Protein AF-A0A6H1ZES0-F1 (afdb_monomer_lite)

Structure (mmCIF, N/CA/C/O backbone):
data_AF-A0A6H1ZES0-F1
#
_entry.id   AF-A0A6H1ZES0-F1
#
loop_
_atom_site.group_PDB
_atom_site.id
_atom_site.type_symbol
_atom_site.label_atom_id
_atom_site.label_alt_id
_atom_site.label_comp_id
_atom_site.label_asym_id
_atom_site.label_entity_id
_atom_site.label_seq_id
_atom_site.pdbx_PDB_ins_code
_atom_site.Cartn_x
_atom_site.Cartn_y
_atom_site.Cartn_z
_atom_site.occupancy
_atom_site.B_iso_or_equiv
_atom_site.auth_seq_id
_atom_site.auth_comp_id
_atom_site.auth_asym_id
_atom_site.auth_atom_id
_atom_site.pdbx_PDB_model_num
ATOM 1 N N . MET A 1 1 ? 9.925 9.798 -27.727 1.00 49.41 1 MET A N 1
ATOM 2 C CA . MET A 1 1 ? 9.096 8.918 -26.878 1.00 49.41 1 MET A CA 1
ATOM 3 C C . MET A 1 1 ? 8.888 9.654 -25.577 1.00 49.41 1 MET A C 1
ATOM 5 O O . MET A 1 1 ? 9.869 10.171 -25.057 1.00 49.41 1 MET A O 1
ATOM 9 N N . GLU A 1 2 ? 7.651 9.795 -25.109 1.00 63.31 2 GLU A N 1
ATOM 10 C CA . GLU A 1 2 ? 7.413 10.411 -23.805 1.00 63.31 2 GLU A CA 1
ATOM 11 C C . GLU A 1 2 ? 7.858 9.441 -22.710 1.00 63.31 2 GLU A C 1
ATOM 13 O O . GLU A 1 2 ? 7.280 8.373 -22.534 1.00 63.31 2 GLU A O 1
ATOM 18 N N . THR A 1 3 ? 8.933 9.804 -22.020 1.00 67.94 3 THR A N 1
ATOM 19 C CA . THR A 1 3 ? 9.395 9.165 -20.789 1.00 67.94 3 THR A CA 1
ATOM 20 C C . THR A 1 3 ? 8.264 9.142 -19.754 1.00 67.94 3 THR A C 1
ATOM 22 O O . THR A 1 3 ? 7.626 10.174 -19.499 1.00 67.94 3 THR A O 1
ATOM 25 N N . HIS A 1 4 ? 8.023 7.982 -19.131 1.00 77.75 4 HIS A N 1
ATOM 26 C CA . HIS A 1 4 ? 7.028 7.862 -18.067 1.00 77.75 4 HIS A CA 1
ATOM 27 C C . HIS A 1 4 ? 7.410 8.755 -16.885 1.00 77.75 4 HIS A C 1
ATOM 29 O O . HIS A 1 4 ? 8.573 8.879 -16.508 1.00 77.75 4 HIS A O 1
ATOM 35 N N . TRP A 1 5 ? 6.426 9.410 -16.272 1.00 77.81 5 TRP A N 1
ATOM 36 C CA . TRP A 1 5 ? 6.695 10.463 -15.290 1.00 77.81 5 TRP A CA 1
ATOM 37 C C . TRP A 1 5 ? 7.428 9.965 -14.031 1.00 77.81 5 TRP A C 1
ATOM 39 O O . TRP A 1 5 ? 8.077 10.761 -13.364 1.00 77.81 5 TRP A O 1
ATOM 49 N N . THR A 1 6 ? 7.399 8.662 -13.739 1.00 77.75 6 THR A N 1
ATOM 50 C CA . THR A 1 6 ? 8.174 8.051 -12.644 1.00 77.75 6 THR A CA 1
ATOM 51 C C . THR A 1 6 ? 9.674 7.959 -12.910 1.00 77.75 6 THR A C 1
ATOM 53 O O . THR A 1 6 ? 10.429 7.785 -11.962 1.00 77.75 6 THR A O 1
ATOM 56 N N . GLU A 1 7 ? 10.122 8.058 -14.163 1.00 79.25 7 GLU A N 1
ATOM 57 C CA . GLU A 1 7 ? 11.549 8.143 -14.512 1.00 79.25 7 GLU A CA 1
ATOM 58 C C . GLU A 1 7 ? 12.124 9.532 -14.170 1.00 79.25 7 GLU A C 1
ATOM 60 O O . GLU A 1 7 ? 13.318 9.678 -13.930 1.00 79.25 7 GLU A O 1
ATOM 65 N N . ARG A 1 8 ? 11.271 10.566 -14.080 1.00 83.06 8 ARG A N 1
ATOM 66 C CA . ARG A 1 8 ? 11.705 11.962 -13.890 1.00 83.06 8 ARG A CA 1
ATOM 67 C C . ARG A 1 8 ? 12.445 12.188 -12.571 1.00 83.06 8 ARG A C 1
ATOM 69 O O . ARG A 1 8 ? 13.301 13.067 -12.506 1.00 83.06 8 ARG A O 1
ATOM 76 N N . SER A 1 9 ? 12.108 11.441 -11.513 1.00 86.62 9 SER A N 1
ATOM 77 C CA . SER A 1 9 ? 12.801 11.517 -10.224 1.00 86.62 9 SER A CA 1
ATOM 78 C C . SER A 1 9 ? 12.482 10.343 -9.288 1.00 86.62 9 SER A C 1
ATOM 80 O O . SER A 1 9 ? 11.407 9.745 -9.341 1.00 86.62 9 SER A O 1
ATOM 82 N N . ILE A 1 10 ? 13.365 10.098 -8.309 1.00 88.69 10 ILE A N 1
ATOM 83 C CA . ILE A 1 10 ? 13.102 9.173 -7.186 1.00 88.69 10 ILE A CA 1
ATOM 84 C C . ILE A 1 10 ? 11.817 9.559 -6.435 1.00 88.69 10 ILE A C 1
ATOM 86 O O . ILE A 1 10 ? 11.097 8.696 -5.935 1.00 88.69 10 ILE A O 1
ATOM 90 N N . LYS A 1 11 ? 11.516 10.861 -6.340 1.00 89.62 11 LYS A N 1
ATOM 91 C CA . LYS A 1 11 ? 10.314 11.360 -5.664 1.00 89.62 11 LYS A CA 1
ATOM 92 C C . LYS A 1 11 ? 9.047 10.926 -6.401 1.00 89.62 11 LYS A C 1
ATOM 94 O O . LYS A 1 11 ? 8.102 10.502 -5.740 1.00 89.62 11 LYS A O 1
ATOM 99 N N . ASP A 1 12 ? 9.051 10.997 -7.727 1.00 89.56 12 ASP A N 1
ATOM 100 C CA . ASP A 1 12 ? 7.929 10.587 -8.574 1.00 89.56 12 ASP A CA 1
ATOM 101 C C . ASP A 1 12 ? 7.741 9.068 -8.546 1.00 89.56 12 ASP A C 1
ATOM 103 O O . ASP A 1 12 ? 6.627 8.580 -8.342 1.00 89.56 12 ASP A O 1
ATOM 107 N N . TYR A 1 13 ? 8.844 8.316 -8.626 1.00 90.81 13 TYR A N 1
ATOM 108 C CA . TYR A 1 13 ? 8.836 6.862 -8.464 1.00 90.81 13 TYR A CA 1
ATOM 109 C C . TYR A 1 13 ? 8.253 6.439 -7.108 1.00 90.81 13 TYR A C 1
ATOM 111 O O . TYR A 1 13 ? 7.322 5.634 -7.035 1.00 90.81 13 TYR A O 1
ATOM 119 N N . ARG A 1 14 ? 8.743 7.048 -6.019 1.00 91.12 14 ARG A N 1
ATOM 120 C CA . ARG A 1 14 ? 8.226 6.824 -4.663 1.00 91.12 14 ARG A CA 1
ATOM 121 C C . ARG A 1 14 ? 6.747 7.178 -4.574 1.00 91.12 14 ARG A C 1
ATOM 123 O O . ARG A 1 14 ? 5.979 6.399 -4.021 1.00 91.12 14 ARG A O 1
ATOM 130 N N . PHE A 1 15 ? 6.342 8.331 -5.104 1.00 91.12 15 PHE A N 1
ATOM 131 C CA . PHE A 1 15 ? 4.945 8.754 -5.077 1.00 91.12 15 PHE A CA 1
ATOM 132 C C . PHE A 1 15 ? 4.042 7.711 -5.737 1.00 91.12 15 PHE A C 1
ATOM 134 O O . PHE A 1 15 ? 3.016 7.371 -5.156 1.00 91.12 15 PHE A O 1
ATOM 141 N N . ARG A 1 16 ? 4.435 7.156 -6.893 1.00 91.50 16 ARG A N 1
ATOM 142 C CA . ARG A 1 16 ? 3.661 6.113 -7.581 1.00 91.50 16 ARG A CA 1
ATOM 143 C C . ARG A 1 16 ? 3.466 4.870 -6.716 1.00 91.50 16 ARG A C 1
ATOM 145 O O . ARG A 1 16 ? 2.334 4.414 -6.600 1.00 91.50 16 ARG A O 1
ATOM 152 N N . ILE A 1 17 ? 4.532 4.360 -6.096 1.00 92.69 17 ILE A N 1
ATOM 153 C CA . ILE A 1 17 ? 4.457 3.179 -5.219 1.00 92.69 17 ILE A CA 1
ATOM 154 C C . ILE A 1 17 ? 3.529 3.443 -4.031 1.00 92.69 17 ILE A C 1
ATOM 156 O O . ILE A 1 17 ? 2.678 2.620 -3.704 1.00 92.69 17 ILE A O 1
ATOM 160 N N . ILE A 1 18 ? 3.675 4.597 -3.377 1.00 93.56 18 ILE A N 1
ATOM 161 C CA . ILE A 1 18 ? 2.868 4.908 -2.196 1.00 93.56 18 ILE A CA 1
ATOM 162 C C . ILE A 1 18 ? 1.407 5.179 -2.561 1.00 93.56 18 ILE A C 1
ATOM 164 O O . ILE A 1 18 ? 0.520 4.757 -1.826 1.00 93.56 18 ILE A O 1
ATOM 168 N N . ALA A 1 19 ? 1.142 5.855 -3.679 1.00 92.75 19 ALA A N 1
ATOM 169 C CA . ALA A 1 19 ? -0.218 6.081 -4.155 1.00 92.75 19 ALA A CA 1
ATOM 170 C C . ALA A 1 19 ? -0.930 4.750 -4.442 1.00 92.75 19 ALA A C 1
ATOM 172 O O . ALA A 1 19 ? -2.054 4.556 -3.996 1.00 92.75 19 ALA A O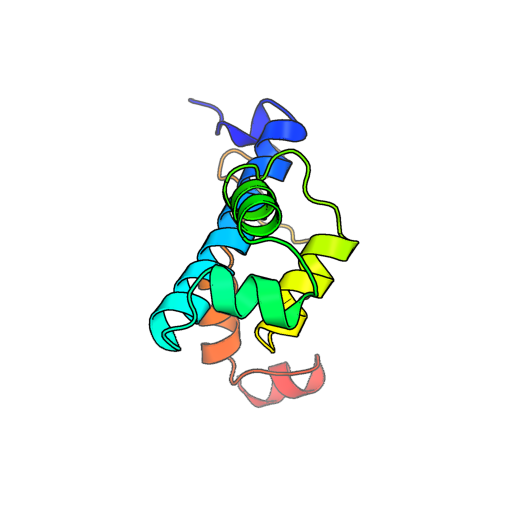 1
ATOM 173 N N . ASP A 1 20 ? -0.242 3.815 -5.101 1.00 94.25 20 ASP A N 1
ATOM 174 C CA . ASP A 1 20 ? -0.743 2.463 -5.362 1.00 94.25 20 ASP A CA 1
ATOM 175 C C . ASP A 1 20 ? -1.039 1.687 -4.065 1.00 94.25 20 ASP A C 1
ATOM 177 O O . ASP A 1 20 ? -2.092 1.069 -3.921 1.00 94.25 20 ASP A O 1
ATOM 181 N N . PHE A 1 21 ? -0.154 1.788 -3.068 1.00 94.94 21 PHE A N 1
ATOM 182 C CA . PHE A 1 21 ? -0.395 1.234 -1.734 1.00 94.94 21 PHE A CA 1
ATOM 183 C C . PHE A 1 21 ? -1.621 1.857 -1.047 1.00 94.94 21 PHE A C 1
ATOM 185 O O . PHE A 1 21 ? -2.426 1.137 -0.459 1.00 94.94 21 PHE A O 1
ATOM 192 N N . ILE A 1 22 ? -1.786 3.181 -1.115 1.00 94.75 22 ILE A N 1
ATOM 193 C CA . ILE A 1 22 ? -2.930 3.879 -0.511 1.00 94.75 22 ILE A CA 1
ATOM 194 C C . ILE A 1 22 ? -4.239 3.440 -1.170 1.00 94.75 22 ILE A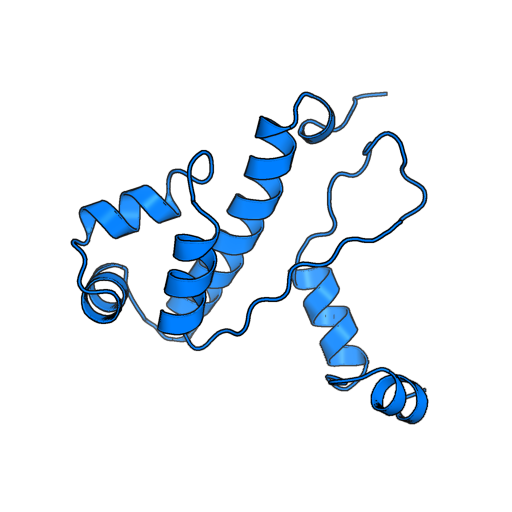 C 1
ATOM 196 O O . ILE A 1 22 ? -5.188 3.153 -0.443 1.00 94.75 22 ILE A O 1
ATOM 200 N N . SER A 1 23 ? -4.272 3.287 -2.497 1.00 94.19 23 SER A N 1
ATOM 201 C CA . SER A 1 23 ? -5.436 2.749 -3.210 1.00 94.19 23 SER A CA 1
ATOM 202 C C . SER A 1 23 ? -5.864 1.378 -2.676 1.00 94.19 23 SER A C 1
ATOM 204 O O . SER A 1 23 ? -7.043 1.185 -2.396 1.00 94.19 23 SER A O 1
ATOM 206 N N . GLN A 1 24 ? -4.927 0.460 -2.408 1.00 94.88 24 GLN A N 1
ATOM 207 C CA . GLN A 1 24 ? -5.261 -0.842 -1.803 1.00 94.88 24 GLN A CA 1
ATOM 208 C C . GLN A 1 24 ? -5.897 -0.712 -0.409 1.00 94.88 24 GLN A C 1
ATOM 210 O O . GLN A 1 24 ? -6.780 -1.497 -0.040 1.00 94.88 24 GLN A O 1
ATOM 215 N N . LEU A 1 25 ? -5.433 0.248 0.402 1.00 95.56 25 LEU A N 1
ATOM 216 C CA . LEU A 1 25 ? -6.020 0.504 1.719 1.00 95.56 25 LEU A CA 1
ATOM 217 C C . LEU A 1 25 ? -7.441 1.049 1.581 1.00 95.56 25 LEU A C 1
ATOM 219 O O . LEU A 1 25 ? -8.332 0.560 2.273 1.00 95.56 25 LEU A O 1
ATOM 223 N N . GLU A 1 26 ? -7.648 2.020 0.690 1.00 95.19 26 GLU A N 1
ATOM 224 C CA . GLU A 1 26 ? -8.957 2.630 0.436 1.00 95.19 26 GLU A CA 1
ATOM 225 C C . GLU A 1 26 ? -9.959 1.592 -0.086 1.00 95.19 26 GLU A C 1
ATOM 227 O O . GLU A 1 26 ? -11.044 1.465 0.473 1.00 95.19 26 GLU A O 1
ATOM 232 N N . GLU A 1 27 ? -9.564 0.727 -1.023 1.00 95.25 27 GLU A N 1
ATOM 233 C CA . GLU A 1 27 ? -10.412 -0.375 -1.498 1.00 95.25 27 GLU A CA 1
ATOM 234 C C . GLU A 1 27 ? -10.820 -1.344 -0.379 1.00 95.25 27 GLU A C 1
ATOM 236 O O . GLU A 1 27 ? -11.951 -1.843 -0.338 1.00 95.25 27 GLU A O 1
ATOM 241 N N . LYS A 1 28 ? -9.906 -1.651 0.553 1.00 95.50 28 LYS A N 1
ATOM 242 C CA . LYS A 1 28 ? -10.242 -2.497 1.705 1.00 95.50 28 LYS A CA 1
ATOM 243 C C . LYS A 1 28 ? -11.155 -1.777 2.689 1.00 95.50 28 LYS A C 1
ATOM 245 O O . LYS A 1 28 ? -12.077 -2.410 3.203 1.00 95.50 28 LYS A O 1
ATOM 250 N N . MET A 1 29 ? -10.904 -0.496 2.939 1.00 96.44 29 MET A N 1
ATOM 251 C CA . MET A 1 29 ? -11.750 0.346 3.778 1.00 96.44 29 MET A CA 1
ATOM 252 C C . MET A 1 29 ? -13.175 0.408 3.231 1.00 96.44 29 MET A C 1
ATOM 254 O O . MET A 1 29 ? -14.115 0.150 3.979 1.00 96.44 29 MET A O 1
ATOM 258 N N . ASP A 1 30 ? -13.331 0.627 1.927 1.00 96.88 30 ASP A N 1
ATOM 259 C CA . ASP A 1 30 ? -14.630 0.672 1.258 1.00 96.88 30 ASP A CA 1
ATOM 260 C C . ASP A 1 30 ? -15.359 -0.672 1.347 1.00 96.88 30 ASP A C 1
ATOM 262 O O . ASP A 1 30 ? -16.518 -0.733 1.770 1.00 96.88 30 ASP A O 1
ATOM 266 N N . ARG A 1 31 ? -14.667 -1.779 1.037 1.00 96.69 31 ARG A N 1
ATOM 267 C CA . ARG A 1 31 ? -15.236 -3.136 1.118 1.00 96.69 31 ARG A CA 1
ATOM 268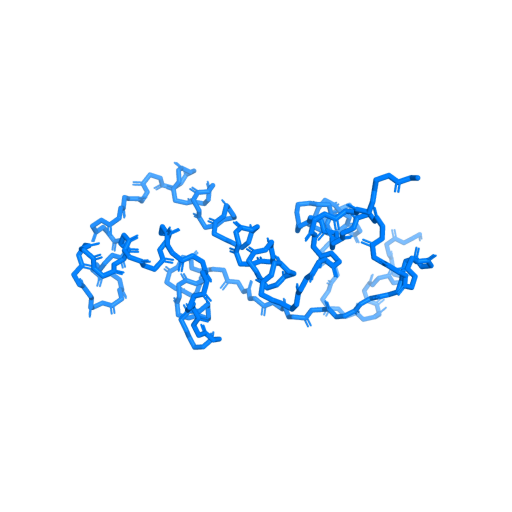 C C . ARG A 1 31 ? -15.716 -3.495 2.527 1.00 96.69 31 ARG A C 1
ATOM 270 O O . ARG A 1 31 ? -16.721 -4.187 2.670 1.00 96.69 31 ARG A O 1
ATOM 277 N N . GLU A 1 32 ? -15.004 -3.050 3.560 1.00 96.69 32 GLU A N 1
ATOM 278 C CA . GLU A 1 32 ? -15.320 -3.345 4.966 1.00 96.69 32 GLU A CA 1
ATOM 279 C C . GLU A 1 32 ? -16.106 -2.230 5.664 1.00 96.69 32 GLU A C 1
ATOM 281 O O . GLU A 1 32 ? -16.399 -2.345 6.854 1.00 96.69 32 GLU A O 1
ATOM 286 N N . LYS A 1 33 ? -16.487 -1.176 4.930 1.00 96.69 33 LYS A N 1
ATOM 287 C CA . LYS A 1 33 ? -17.185 0.010 5.450 1.00 96.69 33 LYS A CA 1
ATOM 288 C C . LYS A 1 33 ? -16.447 0.683 6.619 1.00 96.69 33 LYS A C 1
ATOM 290 O O . LYS A 1 33 ? -17.077 1.245 7.513 1.00 96.69 33 LYS A O 1
ATOM 295 N N . ILE A 1 34 ? -15.116 0.633 6.608 1.00 96.38 34 ILE A N 1
ATOM 296 C CA . ILE A 1 34 ? -14.241 1.292 7.582 1.00 96.38 34 ILE A CA 1
ATOM 297 C C . ILE A 1 34 ? -14.015 2.719 7.100 1.00 96.38 34 ILE A C 1
ATOM 299 O O . ILE A 1 34 ? -13.441 2.937 6.038 1.00 96.38 34 ILE A O 1
ATOM 303 N N . ASN A 1 35 ? -14.422 3.713 7.881 1.00 95.06 35 ASN A N 1
ATOM 304 C CA . ASN A 1 35 ? -14.125 5.104 7.545 1.00 95.06 35 ASN A CA 1
ATOM 305 C C . ASN A 1 35 ? -12.779 5.552 8.161 1.00 95.06 35 ASN A C 1
ATOM 307 O O . ASN A 1 35 ? -12.131 4.843 8.935 1.00 95.06 35 ASN A O 1
ATOM 311 N N . ARG A 1 36 ? -12.336 6.769 7.827 1.00 94.44 36 ARG A N 1
ATOM 312 C CA . ARG A 1 36 ? -11.076 7.331 8.350 1.00 94.44 36 ARG A CA 1
ATOM 313 C C . ARG A 1 36 ? -11.083 7.541 9.872 1.00 94.44 36 ARG A C 1
ATOM 315 O O . ARG A 1 36 ? -10.007 7.526 10.462 1.00 94.44 36 ARG A O 1
ATOM 322 N N . ASP A 1 37 ? -12.247 7.725 10.501 1.00 96.06 37 ASP A N 1
ATOM 323 C CA . ASP A 1 37 ? -12.358 7.834 11.965 1.00 96.06 37 ASP A CA 1
ATOM 324 C C . ASP A 1 37 ? -12.132 6.477 12.637 1.00 96.06 37 ASP A C 1
ATOM 326 O O . ASP A 1 37 ? -11.461 6.401 13.664 1.00 96.06 37 ASP A O 1
ATOM 330 N N . ASP A 1 38 ? -12.630 5.398 12.038 1.00 96.38 38 ASP A N 1
ATOM 331 C CA . ASP A 1 38 ? -12.408 4.038 12.530 1.00 96.38 38 ASP A CA 1
ATOM 332 C C . ASP A 1 38 ? -10.932 3.651 12.418 1.00 96.38 38 ASP A C 1
ATOM 334 O O . ASP A 1 38 ? -10.335 3.187 13.390 1.00 96.38 38 ASP A O 1
ATOM 338 N N . LEU A 1 39 ? -10.300 3.941 11.275 1.00 95.38 39 LEU A N 1
ATOM 339 C CA . LEU A 1 39 ? -8.860 3.736 11.103 1.00 95.38 39 LEU A CA 1
ATOM 340 C C . LEU A 1 39 ? -8.035 4.577 12.093 1.00 95.38 39 LEU A C 1
ATOM 342 O O . LEU A 1 39 ? -7.025 4.107 12.617 1.00 95.38 39 LEU A O 1
ATOM 346 N N . ALA A 1 40 ? -8.471 5.804 12.386 1.00 95.62 40 ALA A N 1
ATOM 347 C CA . ALA A 1 40 ? -7.820 6.666 13.367 1.00 95.62 40 ALA A CA 1
ATOM 348 C C . ALA A 1 40 ? -7.868 6.065 14.781 1.00 95.62 40 ALA A C 1
ATOM 350 O O . ALA A 1 40 ? -6.841 6.045 15.461 1.00 95.62 40 ALA A O 1
ATOM 351 N N . LYS A 1 41 ? -9.016 5.503 15.188 1.00 95.94 41 LYS A N 1
ATOM 352 C CA . LYS A 1 41 ? -9.166 4.789 16.468 1.00 95.94 41 LYS A CA 1
ATOM 353 C C . LYS A 1 41 ? -8.268 3.554 16.541 1.00 95.94 41 LYS A C 1
ATOM 355 O O . LYS A 1 41 ? -7.610 3.352 17.554 1.00 95.94 41 LYS A O 1
ATOM 360 N N . LEU A 1 42 ? -8.192 2.764 15.466 1.00 94.25 42 LEU A N 1
ATOM 361 C CA . LEU A 1 42 ? -7.337 1.568 15.405 1.00 94.25 42 LEU A CA 1
ATOM 362 C C . LEU A 1 42 ? -5.843 1.885 15.570 1.00 94.25 42 LEU A C 1
ATOM 364 O O . LEU A 1 42 ? -5.078 1.031 16.011 1.00 94.25 42 LEU A O 1
ATOM 368 N N . LEU A 1 43 ? -5.424 3.096 15.201 1.00 93.31 43 LEU A N 1
ATOM 369 C CA . LEU A 1 43 ? -4.027 3.530 15.225 1.00 93.31 43 LEU A CA 1
ATOM 370 C C . LEU A 1 43 ? -3.679 4.458 16.392 1.00 93.31 43 LEU A C 1
ATOM 372 O O . LEU A 1 43 ? -2.530 4.902 16.472 1.00 93.31 43 LEU A O 1
ATOM 376 N N . ASP A 1 44 ? -4.646 4.770 17.259 1.00 93.50 44 ASP A N 1
ATOM 377 C CA . ASP A 1 44 ? -4.519 5.798 18.294 1.00 93.50 44 ASP A CA 1
ATOM 378 C C . ASP A 1 44 ? -3.992 7.129 17.707 1.00 93.50 44 ASP A C 1
ATOM 380 O O . ASP A 1 44 ? -2.914 7.649 18.030 1.00 93.50 44 ASP A O 1
ATOM 384 N N . LYS A 1 45 ? -4.703 7.631 16.691 1.00 93.25 45 LYS A N 1
ATOM 385 C CA . LYS A 1 45 ? -4.388 8.873 15.970 1.00 93.25 45 LYS A CA 1
ATOM 386 C C . LYS A 1 45 ? -5.640 9.721 15.791 1.00 93.25 45 LYS A C 1
ATOM 388 O O . LYS A 1 45 ? -6.765 9.268 15.954 1.00 93.25 45 LYS A O 1
ATOM 393 N N . THR A 1 46 ? -5.440 10.976 15.398 1.00 94.19 46 THR A N 1
ATOM 394 C CA . THR A 1 46 ? -6.539 11.855 14.986 1.00 94.19 46 THR A CA 1
ATOM 395 C C . THR A 1 46 ? -6.952 11.567 13.542 1.00 94.19 46 THR A C 1
ATOM 397 O O . THR A 1 46 ? -6.113 11.218 12.706 1.00 94.19 46 THR A O 1
ATOM 400 N N . LYS A 1 47 ? -8.228 11.806 13.208 1.00 93.25 47 LYS A N 1
ATOM 401 C CA . LYS A 1 47 ? -8.724 11.757 11.819 1.00 93.25 47 LYS A CA 1
ATOM 402 C C . LYS A 1 47 ? -7.866 12.602 10.879 1.00 93.25 47 LYS A C 1
ATOM 404 O O . LYS A 1 47 ? -7.500 12.153 9.799 1.00 93.25 47 LYS A O 1
ATOM 409 N N . GLY A 1 48 ? -7.510 13.816 11.309 1.00 92.69 48 GLY A N 1
ATOM 410 C CA . GLY A 1 48 ? -6.668 14.727 10.533 1.00 92.69 48 GLY A CA 1
ATOM 411 C C . GLY A 1 48 ? -5.302 14.123 10.201 1.00 92.69 48 GLY A C 1
ATOM 412 O O . GLY A 1 48 ? -4.842 14.244 9.067 1.00 92.69 48 GLY A O 1
ATOM 413 N N . ARG A 1 49 ? -4.688 13.398 11.147 1.00 89.69 49 ARG A N 1
ATOM 414 C CA . ARG A 1 49 ? -3.421 12.700 10.906 1.00 89.69 49 ARG A CA 1
ATOM 415 C C . ARG A 1 49 ? -3.575 11.562 9.898 1.00 89.69 49 ARG A C 1
ATOM 417 O O . ARG A 1 49 ? -2.703 11.412 9.049 1.00 89.69 49 ARG A O 1
ATOM 424 N N . ILE A 1 50 ? -4.669 10.801 9.955 1.00 92.19 50 ILE A N 1
ATOM 425 C CA . ILE A 1 50 ? -4.967 9.763 8.95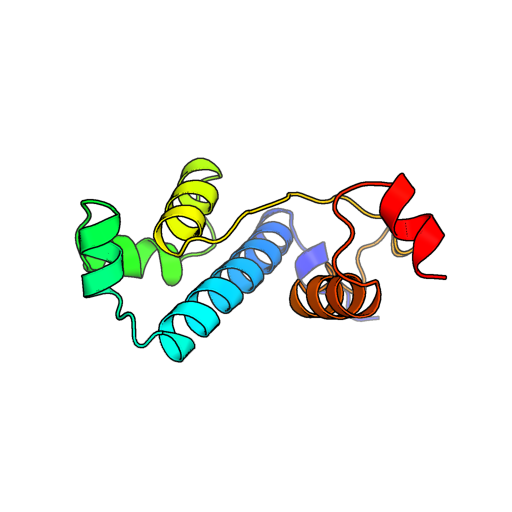6 1.00 92.19 50 ILE A CA 1
ATOM 426 C C . ILE A 1 50 ? -5.174 10.383 7.574 1.00 92.19 50 ILE A C 1
ATOM 428 O O . ILE A 1 50 ? -4.526 9.963 6.621 1.00 92.19 50 ILE A O 1
ATOM 432 N N . SER A 1 51 ? -5.987 11.435 7.462 1.00 91.56 51 SER A N 1
ATOM 433 C CA . SER A 1 51 ? -6.181 12.151 6.195 1.00 91.56 51 SER A CA 1
ATOM 434 C C . SER A 1 51 ? -4.867 12.690 5.631 1.00 91.56 51 SER A C 1
ATOM 436 O O . SER A 1 51 ? -4.641 12.607 4.432 1.00 91.56 51 SER A O 1
ATOM 438 N N . GLN A 1 52 ? -3.970 13.206 6.477 1.00 90.25 52 GLN A N 1
ATOM 439 C CA . GLN A 1 52 ? -2.654 13.663 6.031 1.00 90.25 52 GLN A CA 1
ATOM 440 C C . GLN A 1 52 ? -1.806 12.515 5.468 1.00 90.25 52 GLN A C 1
ATOM 442 O O . GLN A 1 52 ? -1.130 12.706 4.462 1.00 90.25 52 GLN A O 1
ATOM 447 N N . LEU A 1 53 ? -1.834 11.339 6.104 1.00 88.75 53 LEU A N 1
ATOM 448 C CA . LEU A 1 53 ? -1.090 10.166 5.637 1.00 88.75 53 LEU A CA 1
ATOM 449 C C . LEU A 1 53 ? -1.632 9.631 4.306 1.00 88.75 53 LEU A C 1
ATOM 451 O O . LEU A 1 53 ? -0.836 9.296 3.436 1.00 88.75 53 LEU A O 1
ATOM 455 N N . LEU A 1 54 ? -2.957 9.581 4.140 1.00 89.12 54 LEU A N 1
ATOM 456 C CA . LEU A 1 54 ? -3.595 9.065 2.923 1.00 89.12 54 LEU A CA 1
ATOM 457 C C . LEU A 1 54 ? -3.567 10.075 1.762 1.00 89.12 54 LEU A C 1
ATOM 459 O O . LEU A 1 54 ? -3.429 9.687 0.611 1.00 89.12 54 LEU A O 1
ATOM 463 N N . ASN A 1 55 ? -3.641 11.379 2.039 1.00 87.81 55 ASN A N 1
ATOM 464 C CA . ASN A 1 55 ? -3.671 12.399 0.984 1.00 87.81 55 ASN A CA 1
ATOM 465 C C . ASN A 1 55 ? -2.280 12.920 0.593 1.00 87.81 55 ASN A C 1
ATOM 467 O O . ASN A 1 55 ? -2.158 13.619 -0.410 1.00 87.81 55 ASN A O 1
ATOM 471 N N . ASN A 1 56 ? -1.231 12.632 1.375 1.00 83.81 56 ASN A N 1
ATOM 472 C CA . ASN A 1 56 ? 0.133 13.061 1.064 1.00 83.81 56 ASN A CA 1
ATOM 473 C C . ASN A 1 56 ? 1.110 11.869 0.993 1.00 83.81 56 ASN A C 1
ATOM 475 O O . ASN A 1 56 ? 1.911 11.665 1.914 1.00 83.81 56 ASN A O 1
ATOM 479 N N . PRO A 1 57 ? 1.103 11.123 -0.131 1.00 73.81 57 PRO A N 1
ATOM 480 C CA . PRO A 1 57 ? 1.975 9.967 -0.361 1.00 73.81 57 PRO A CA 1
ATOM 481 C C . PRO A 1 57 ? 3.467 10.301 -0.246 1.00 73.81 57 PRO A C 1
ATOM 483 O O . PRO A 1 57 ? 4.295 9.445 0.060 1.00 73.81 57 PRO A O 1
ATOM 486 N N . GLY A 1 58 ? 3.829 11.563 -0.501 1.00 73.69 58 GLY A N 1
ATOM 487 C CA . GLY A 1 58 ? 5.210 11.985 -0.692 1.00 73.69 58 GLY A CA 1
ATOM 488 C C . GLY A 1 58 ? 6.116 11.798 0.524 1.00 73.69 58 GLY A C 1
ATOM 489 O O . GLY A 1 58 ? 7.321 11.682 0.323 1.00 73.69 58 GLY A O 1
ATOM 490 N N . ASN A 1 59 ? 5.573 11.740 1.745 1.00 76.75 59 ASN A N 1
ATOM 491 C CA . ASN A 1 59 ? 6.349 11.720 2.995 1.00 76.75 59 ASN A CA 1
ATOM 492 C C . ASN A 1 59 ? 5.953 10.583 3.952 1.00 76.75 59 ASN A C 1
ATOM 494 O O . ASN A 1 59 ? 6.219 10.665 5.154 1.00 76.75 59 ASN A O 1
ATOM 498 N N . ILE A 1 60 ? 5.292 9.534 3.459 1.00 88.50 60 ILE A N 1
ATOM 499 C CA . ILE A 1 60 ? 4.994 8.381 4.309 1.00 88.50 60 ILE A CA 1
ATOM 500 C C . ILE A 1 60 ? 6.290 7.628 4.647 1.00 88.50 60 ILE A C 1
ATOM 502 O O . ILE A 1 60 ? 7.162 7.444 3.798 1.00 88.50 60 ILE A O 1
ATOM 506 N N . THR A 1 61 ? 6.428 7.196 5.899 1.00 90.81 61 THR A N 1
ATOM 507 C CA . THR A 1 61 ? 7.542 6.345 6.335 1.00 90.81 61 THR A CA 1
ATOM 508 C C . THR A 1 61 ? 7.169 4.873 6.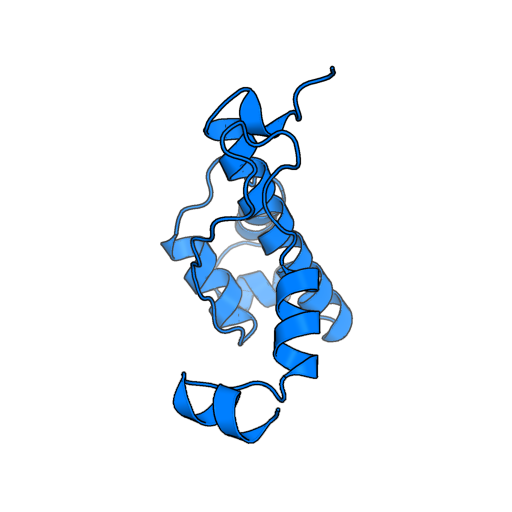194 1.00 90.81 61 THR A C 1
ATOM 510 O O . THR A 1 61 ? 5.986 4.525 6.233 1.00 90.81 61 THR A O 1
ATOM 513 N N . PHE A 1 62 ? 8.169 3.994 6.102 1.00 91.88 62 PHE A N 1
ATOM 514 C CA . PHE A 1 62 ? 7.941 2.546 6.070 1.00 91.88 62 PHE A CA 1
ATOM 515 C C . PHE A 1 62 ? 7.174 2.047 7.308 1.00 91.88 62 PHE A C 1
ATOM 517 O O . PHE A 1 62 ? 6.212 1.295 7.179 1.00 91.88 62 PHE A O 1
ATOM 524 N N . ASP A 1 63 ? 7.492 2.568 8.496 1.00 93.75 63 ASP A N 1
ATOM 525 C CA . ASP A 1 63 ? 6.735 2.291 9.723 1.00 93.75 63 ASP A CA 1
ATOM 526 C C . ASP A 1 63 ? 5.242 2.608 9.591 1.00 93.75 63 ASP A C 1
ATOM 528 O O . ASP A 1 63 ? 4.401 1.859 10.088 1.00 93.75 63 ASP A O 1
ATOM 532 N N . ASN A 1 64 ? 4.894 3.721 8.937 1.00 92.75 64 ASN A N 1
ATOM 533 C CA . ASN A 1 64 ? 3.498 4.093 8.731 1.00 92.75 64 ASN A CA 1
ATOM 534 C C . ASN A 1 64 ? 2.817 3.168 7.718 1.00 92.75 64 ASN A C 1
ATOM 536 O O . ASN A 1 64 ? 1.666 2.808 7.946 1.00 92.75 64 ASN A O 1
ATOM 540 N N . ILE A 1 65 ? 3.517 2.743 6.658 1.00 94.50 65 ILE A N 1
ATOM 541 C CA . ILE A 1 65 ? 3.019 1.735 5.703 1.00 94.50 65 ILE A CA 1
ATOM 542 C C . ILE A 1 65 ? 2.634 0.461 6.459 1.00 94.50 65 ILE A C 1
ATOM 544 O O . ILE A 1 65 ? 1.495 0.001 6.369 1.00 94.50 65 ILE A O 1
ATOM 548 N N . VAL A 1 66 ? 3.553 -0.068 7.274 1.00 96.38 66 VAL A N 1
ATOM 549 C CA . VAL A 1 66 ? 3.304 -1.281 8.060 1.00 96.38 66 VAL A CA 1
ATOM 550 C C . VAL A 1 66 ? 2.149 -1.061 9.038 1.00 96.38 66 VAL A C 1
ATOM 552 O O . VAL A 1 66 ? 1.217 -1.860 9.062 1.00 96.38 66 VAL A O 1
ATOM 555 N N . LYS A 1 67 ? 2.145 0.034 9.810 1.00 95.25 67 LYS A N 1
ATOM 556 C CA . LYS A 1 67 ? 1.074 0.332 10.779 1.00 95.25 67 LYS A CA 1
ATOM 557 C C . LYS A 1 67 ? -0.304 0.411 10.121 1.00 95.25 67 LYS A C 1
ATOM 559 O O . LYS A 1 67 ? -1.229 -0.244 10.594 1.00 95.25 67 LYS A O 1
ATOM 564 N N . LEU A 1 68 ? -0.435 1.164 9.027 1.00 95.44 68 LEU A N 1
ATOM 565 C CA . LEU A 1 68 ? -1.697 1.316 8.294 1.00 95.44 68 LEU A CA 1
ATOM 566 C C . LEU A 1 68 ? -2.199 -0.030 7.765 1.00 95.44 68 LEU A C 1
ATOM 568 O O . LEU A 1 68 ? -3.352 -0.394 7.991 1.00 95.44 68 LEU A O 1
ATOM 572 N N . ALA A 1 69 ? -1.321 -0.801 7.123 1.00 96.31 69 ALA A N 1
ATOM 573 C CA . ALA A 1 69 ? -1.683 -2.108 6.596 1.00 96.31 69 ALA A CA 1
ATOM 574 C C . ALA A 1 69 ? -2.108 -3.076 7.711 1.00 96.31 69 ALA A C 1
ATOM 576 O O . ALA A 1 69 ? -3.135 -3.744 7.600 1.00 96.31 69 ALA A O 1
ATOM 577 N N . ARG A 1 70 ? -1.354 -3.131 8.817 1.00 97.12 70 ARG A N 1
ATOM 578 C CA . ARG A 1 70 ? -1.656 -4.016 9.952 1.00 97.12 70 ARG A CA 1
ATOM 579 C C . ARG A 1 70 ? -2.948 -3.632 10.667 1.00 97.12 70 ARG A C 1
ATOM 581 O O . ARG A 1 70 ? -3.684 -4.539 11.050 1.00 97.12 70 ARG A O 1
ATOM 588 N N . ALA A 1 71 ? -3.261 -2.340 10.791 1.00 96.25 71 ALA A N 1
ATOM 589 C CA . ALA A 1 71 ? -4.544 -1.881 11.330 1.00 96.25 71 ALA A CA 1
ATOM 590 C C . ALA A 1 71 ? -5.729 -2.413 10.509 1.00 96.25 71 ALA A C 1
ATOM 592 O O . ALA A 1 71 ? -6.738 -2.827 11.073 1.00 96.25 71 ALA A O 1
ATOM 593 N N . LEU A 1 72 ? -5.565 -2.509 9.187 1.00 96.44 72 LEU A N 1
ATOM 594 C CA . LEU A 1 72 ? -6.538 -3.112 8.275 1.00 96.44 72 LEU A CA 1
ATOM 595 C C . LEU A 1 72 ? -6.324 -4.622 8.069 1.00 96.44 72 LEU A C 1
ATOM 597 O O . LEU A 1 72 ? -6.863 -5.196 7.133 1.00 96.44 72 LEU A O 1
ATOM 601 N N . LYS A 1 73 ? -5.545 -5.303 8.921 1.00 95.88 73 LYS A N 1
ATOM 602 C CA . LYS A 1 73 ? -5.259 -6.751 8.840 1.00 95.88 73 LYS A CA 1
ATOM 603 C C . LYS A 1 73 ? -4.614 -7.214 7.524 1.00 95.88 73 LYS A C 1
ATOM 605 O O . LYS A 1 73 ? -4.609 -8.410 7.233 1.00 95.88 73 LYS A O 1
ATOM 610 N N . PHE A 1 74 ? -4.023 -6.310 6.749 1.00 95.12 74 PHE A N 1
ATOM 611 C CA . PHE A 1 74 ? -3.162 -6.689 5.638 1.00 95.12 74 PHE A CA 1
ATOM 612 C C . PHE A 1 74 ? -1.818 -7.237 6.135 1.00 95.12 74 PHE A C 1
ATOM 614 O O . PHE A 1 74 ? -1.372 -6.999 7.265 1.00 95.12 74 PHE A O 1
ATOM 621 N N . LYS A 1 75 ? -1.160 -7.998 5.264 1.00 93.06 75 LYS A N 1
ATOM 622 C CA . LYS A 1 75 ? 0.284 -8.244 5.312 1.00 93.06 75 LYS A CA 1
ATOM 623 C C . LYS A 1 75 ? 0.910 -7.422 4.182 1.00 93.06 75 LYS A C 1
ATOM 625 O O . LYS A 1 75 ? 0.254 -7.206 3.170 1.00 93.06 75 LYS A O 1
ATOM 630 N N . VAL A 1 76 ? 2.139 -6.952 4.372 1.00 93.56 76 VAL A N 1
ATOM 631 C CA . VAL A 1 76 ? 2.870 -6.163 3.369 1.00 93.56 76 VAL A CA 1
ATOM 632 C C . VAL A 1 76 ? 4.170 -6.879 3.053 1.00 93.56 76 VAL A C 1
ATOM 634 O O . VAL A 1 76 ? 4.867 -7.301 3.974 1.00 93.56 76 VAL A O 1
ATOM 637 N N . SER A 1 77 ? 4.493 -6.956 1.766 1.00 91.19 77 SER A N 1
ATOM 638 C CA . SER A 1 77 ? 5.789 -7.394 1.254 1.00 91.19 77 SER A CA 1
ATOM 639 C C . SER A 1 77 ? 6.353 -6.298 0.354 1.00 91.19 77 SER A C 1
ATOM 641 O O . SER A 1 77 ? 5.599 -5.657 -0.377 1.00 91.19 77 SER A O 1
ATOM 643 N N . LEU A 1 78 ? 7.668 -6.080 0.405 1.00 90.06 78 LEU A N 1
ATOM 644 C CA . LEU A 1 78 ? 8.377 -5.206 -0.528 1.00 90.06 78 LEU A CA 1
ATOM 645 C C . LEU A 1 78 ? 9.129 -6.087 -1.523 1.00 90.06 78 LEU A C 1
ATOM 647 O O . LEU A 1 78 ? 9.949 -6.906 -1.115 1.00 90.06 78 LEU A O 1
ATOM 651 N N . VAL A 1 79 ? 8.823 -5.934 -2.809 1.00 89.38 79 VAL A N 1
ATOM 652 C CA . VAL A 1 79 ? 9.347 -6.791 -3.876 1.00 89.38 79 VAL A CA 1
ATOM 653 C C . VAL A 1 79 ? 10.061 -5.918 -4.899 1.00 89.38 79 VAL A C 1
ATOM 655 O O . VAL A 1 79 ? 9.464 -4.998 -5.453 1.00 89.38 79 VAL A O 1
ATOM 658 N N . ALA A 1 80 ? 11.336 -6.212 -5.139 1.00 91.94 80 ALA A N 1
ATOM 659 C CA . ALA A 1 80 ? 12.054 -5.738 -6.315 1.00 91.94 80 ALA A CA 1
ATOM 660 C C . ALA A 1 80 ? 11.923 -6.790 -7.421 1.00 91.94 80 ALA A C 1
ATOM 662 O O . ALA A 1 80 ? 11.910 -7.988 -7.136 1.00 91.94 80 ALA A O 1
ATOM 663 N N . TYR A 1 81 ? 11.810 -6.348 -8.667 1.00 91.75 81 TYR A N 1
ATOM 664 C CA . TYR A 1 81 ? 11.666 -7.224 -9.825 1.00 91.75 81 TYR A CA 1
ATOM 665 C C . TYR A 1 81 ? 12.339 -6.586 -11.047 1.00 91.75 81 TYR A C 1
ATOM 667 O O . TYR A 1 81 ? 12.601 -5.384 -11.059 1.00 91.75 81 TYR A O 1
ATOM 675 N N . GLU A 1 82 ? 12.605 -7.405 -12.060 1.00 91.94 82 GLU A N 1
ATOM 676 C CA . GLU A 1 82 ? 13.131 -6.991 -13.360 1.00 91.94 82 GLU A CA 1
ATOM 677 C C . GLU A 1 82 ? 12.089 -7.314 -14.439 1.00 91.94 82 GLU A C 1
ATOM 679 O O . GLU A 1 82 ? 11.545 -8.418 -14.473 1.00 91.94 82 GLU A O 1
ATOM 684 N N . ASP A 1 83 ? 11.779 -6.350 -15.303 1.00 91.88 83 ASP A N 1
ATOM 685 C CA . ASP A 1 83 ? 10.780 -6.469 -16.377 1.00 91.88 83 ASP A CA 1
ATOM 686 C C . ASP A 1 83 ? 11.340 -6.073 -17.757 1.00 91.88 83 ASP A C 1
ATOM 688 O O . ASP A 1 83 ? 10.588 -5.790 -18.697 1.00 91.88 83 ASP A O 1
ATOM 692 N N . ASN A 1 84 ? 12.673 -6.091 -17.889 1.00 92.81 84 ASN A N 1
ATOM 693 C CA . ASN A 1 84 ? 13.421 -5.658 -19.072 1.00 92.81 84 ASN A CA 1
ATOM 694 C C . ASN A 1 84 ? 13.146 -4.196 -19.487 1.00 92.81 84 ASN A C 1
ATOM 696 O O . ASN A 1 84 ? 13.276 -3.852 -20.663 1.00 92.81 84 ASN A O 1
ATOM 700 N N . ASP A 1 85 ? 12.769 -3.330 -18.542 1.00 89.44 85 ASP A N 1
ATOM 701 C CA . ASP A 1 85 ? 12.622 -1.885 -18.740 1.00 89.44 85 ASP A CA 1
ATOM 702 C C . ASP A 1 85 ? 13.626 -1.096 -17.872 1.00 89.44 85 ASP A C 1
ATOM 704 O O . ASP A 1 85 ? 13.247 -0.452 -16.891 1.00 89.44 85 ASP A O 1
ATOM 708 N N . PRO A 1 86 ? 14.932 -1.124 -18.208 1.00 87.44 86 PRO A N 1
ATOM 709 C CA . PRO A 1 86 ? 15.976 -0.511 -17.379 1.00 87.44 86 PRO A CA 1
ATOM 710 C C . PRO A 1 86 ? 15.851 1.016 -17.267 1.00 87.44 86 PRO A C 1
ATOM 712 O O . PRO A 1 86 ? 16.385 1.614 -16.336 1.00 87.44 86 PRO A O 1
ATOM 715 N N . GLU A 1 87 ? 15.145 1.646 -18.207 1.00 86.38 87 GLU A N 1
ATOM 716 C CA . GLU A 1 87 ? 14.881 3.087 -18.229 1.00 86.38 87 GLU A CA 1
ATOM 717 C C . GLU A 1 87 ? 13.522 3.438 -17.596 1.00 86.38 87 GLU A C 1
ATOM 719 O O . GLU A 1 87 ? 13.132 4.598 -17.597 1.00 86.38 87 GLU A O 1
ATOM 724 N N . ASN A 1 88 ? 12.787 2.467 -17.036 1.00 85.56 88 ASN A N 1
ATOM 725 C CA . ASN A 1 88 ? 11.497 2.685 -16.373 1.00 85.56 88 ASN A CA 1
ATOM 726 C C . ASN A 1 88 ? 10.473 3.459 -17.237 1.00 85.56 88 ASN A C 1
ATOM 728 O O . ASN A 1 88 ? 9.693 4.282 -16.741 1.00 85.56 88 ASN A O 1
ATOM 732 N N . LYS A 1 89 ? 10.451 3.183 -18.544 1.00 87.44 89 LYS A N 1
ATOM 733 C CA . LYS A 1 89 ? 9.511 3.761 -19.517 1.00 87.44 89 LYS A CA 1
ATOM 734 C C . LYS A 1 89 ? 8.062 3.334 -19.292 1.00 87.44 89 LYS A C 1
ATOM 736 O O . LYS A 1 89 ? 7.161 3.957 -19.849 1.00 87.44 89 LYS A O 1
ATOM 741 N N . LYS A 1 90 ? 7.818 2.277 -18.523 1.00 88.62 90 LYS A N 1
ATOM 742 C CA . LYS A 1 90 ? 6.492 1.727 -18.209 1.00 88.62 90 LYS A CA 1
ATOM 743 C C . LYS A 1 90 ? 6.065 2.007 -16.767 1.00 88.62 90 LYS A C 1
ATOM 745 O O . LYS A 1 90 ? 4.880 1.880 -16.461 1.00 88.62 90 LYS A O 1
ATOM 750 N N . GLY A 1 91 ? 6.988 2.441 -15.907 1.00 89.94 91 GLY A N 1
ATOM 751 C CA . GLY A 1 91 ? 6.724 2.619 -14.482 1.00 89.94 91 GLY A CA 1
ATOM 752 C C . GLY A 1 91 ? 6.687 1.294 -13.707 1.00 89.94 91 GLY A C 1
ATOM 753 O O . GLY A 1 91 ? 6.762 0.216 -14.295 1.00 89.94 91 GLY A O 1
ATOM 754 N N . PRO A 1 92 ? 6.518 1.353 -12.373 1.00 92.19 92 PRO A N 1
ATOM 755 C CA . PRO A 1 92 ? 6.390 0.151 -11.568 1.00 92.19 92 PRO A CA 1
ATOM 756 C C . PRO A 1 92 ? 5.070 -0.594 -11.837 1.00 92.19 92 PRO A C 1
ATOM 758 O O . PRO A 1 92 ? 4.026 0.029 -12.067 1.00 92.19 92 PRO A O 1
ATOM 761 N N . ILE A 1 93 ? 5.099 -1.925 -11.723 1.00 92.12 93 ILE A N 1
ATOM 762 C CA . ILE A 1 93 ? 3.938 -2.811 -11.794 1.00 92.12 93 ILE A CA 1
ATOM 763 C C . ILE A 1 93 ? 2.947 -2.396 -10.706 1.00 92.12 93 ILE A C 1
ATOM 765 O O . ILE A 1 93 ? 3.302 -2.208 -9.542 1.00 92.12 93 ILE A O 1
ATOM 769 N N . ASN A 1 94 ? 1.685 -2.266 -11.101 1.00 91.56 94 ASN A N 1
ATOM 770 C CA . ASN A 1 94 ? 0.583 -2.019 -10.183 1.00 91.56 94 ASN A CA 1
ATOM 771 C C . ASN A 1 94 ? 0.348 -3.253 -9.294 1.00 91.56 94 ASN A C 1
ATOM 773 O O . ASN A 1 94 ? 0.317 -4.386 -9.781 1.00 91.56 94 ASN A O 1
ATOM 777 N N . SER A 1 95 ? 0.166 -3.036 -7.994 1.00 91.88 95 SER A N 1
ATOM 778 C CA . SER A 1 95 ? -0.012 -4.117 -7.017 1.00 91.88 95 SER A CA 1
ATOM 779 C C . SER A 1 95 ? -1.189 -5.050 -7.300 1.00 91.88 95 SER A C 1
ATOM 781 O O . SER A 1 95 ? -1.105 -6.230 -6.960 1.00 91.88 95 SER A O 1
ATOM 783 N N . GLU A 1 96 ? -2.256 -4.580 -7.949 1.00 91.50 96 GLU A N 1
ATOM 784 C CA . GLU A 1 96 ? -3.401 -5.427 -8.285 1.00 91.50 96 GLU A CA 1
ATOM 785 C C . GLU A 1 96 ? -3.021 -6.472 -9.337 1.00 91.50 96 GLU A C 1
ATOM 787 O O . GLU A 1 96 ? -3.476 -7.609 -9.261 1.00 91.50 96 GLU A O 1
ATOM 792 N N . ILE A 1 97 ? -2.103 -6.151 -10.258 1.00 93.38 97 ILE A N 1
ATOM 793 C CA . ILE A 1 97 ? -1.550 -7.141 -11.193 1.00 93.38 97 ILE A CA 1
ATOM 794 C C . ILE A 1 97 ? -0.798 -8.229 -10.426 1.00 93.38 97 ILE A C 1
ATOM 796 O O . ILE A 1 97 ? -1.020 -9.416 -10.669 1.00 93.38 97 ILE A O 1
ATOM 800 N N . PHE A 1 98 ? 0.043 -7.841 -9.461 1.00 91.94 98 PHE A N 1
ATOM 801 C CA . PHE A 1 98 ? 0.746 -8.802 -8.610 1.00 91.94 98 PHE A CA 1
ATOM 802 C C . PHE A 1 98 ? -0.240 -9.684 -7.834 1.00 91.94 98 PHE A C 1
ATOM 804 O O . PHE A 1 98 ? -0.104 -10.907 -7.834 1.00 91.94 98 PHE A O 1
ATOM 811 N N . LYS A 1 99 ? -1.268 -9.080 -7.225 1.00 91.75 99 LYS A N 1
ATOM 812 C CA . LYS A 1 99 ? -2.324 -9.794 -6.502 1.00 91.75 99 LYS A CA 1
ATOM 813 C C . LYS A 1 99 ? -3.062 -10.772 -7.411 1.00 91.75 99 LYS A C 1
ATOM 815 O O . LYS A 1 99 ? -3.134 -11.943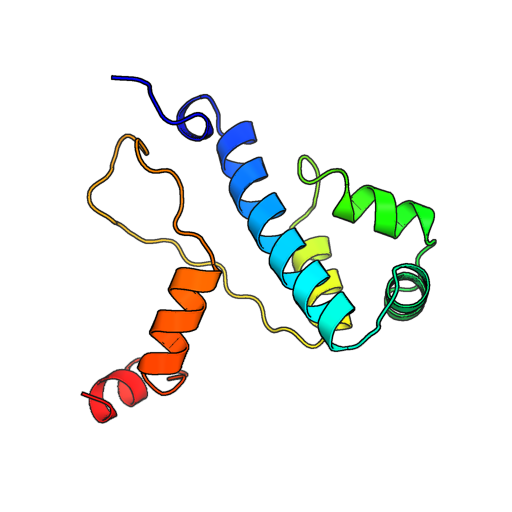 -7.065 1.00 91.75 99 LYS A O 1
ATOM 820 N N . ILE A 1 100 ? -3.528 -10.348 -8.584 1.00 93.56 100 ILE A N 1
ATOM 821 C CA . ILE A 1 100 ? -4.215 -11.222 -9.548 1.00 93.56 100 ILE A CA 1
ATOM 822 C C . ILE A 1 100 ? -3.341 -12.425 -9.915 1.00 93.56 100 ILE A C 1
ATOM 824 O O . ILE A 1 100 ? -3.828 -13.555 -9.927 1.00 93.56 100 ILE A O 1
ATOM 828 N N . CYS A 1 101 ? -2.057 -12.208 -10.205 1.00 92.88 101 CYS A N 1
ATOM 829 C CA . CYS A 1 101 ? -1.131 -13.291 -10.530 1.00 92.88 101 CYS A CA 1
ATOM 830 C C . CYS A 1 101 ? -0.921 -14.244 -9.343 1.00 92.88 101 CYS A C 1
ATOM 832 O O . CYS A 1 101 ? -1.006 -15.459 -9.514 1.00 92.88 101 CYS A O 1
ATOM 834 N N . TRP A 1 102 ? -0.709 -13.708 -8.139 1.00 92.12 102 TRP A N 1
ATOM 835 C CA . TRP A 1 102 ? -0.548 -14.498 -6.917 1.00 92.12 102 TRP A CA 1
ATOM 836 C C . TRP A 1 102 ? -1.802 -15.318 -6.582 1.00 92.12 102 TRP A C 1
ATOM 838 O O . TRP A 1 102 ? -1.702 -16.490 -6.221 1.00 92.12 102 TRP A O 1
ATOM 848 N N . GLU A 1 103 ? -2.993 -14.742 -6.758 1.00 93.88 103 GLU A N 1
ATOM 849 C CA . GLU A 1 103 ? -4.262 -15.442 -6.553 1.00 93.88 103 GLU A CA 1
ATOM 850 C C . GLU A 1 103 ? -4.488 -16.541 -7.594 1.00 93.88 103 GLU A C 1
ATOM 852 O O . GLU A 1 103 ? -4.882 -17.647 -7.224 1.00 93.88 103 GLU A O 1
ATOM 857 N N . LYS A 1 104 ? -4.177 -16.279 -8.871 1.00 92.88 104 LYS A N 1
ATOM 858 C CA . LYS A 1 104 ? -4.242 -17.288 -9.941 1.00 92.88 104 LYS A CA 1
ATOM 859 C C . LYS A 1 104 ? -3.290 -18.460 -9.708 1.00 92.88 104 LYS A C 1
ATOM 861 O O . LYS A 1 104 ? -3.631 -19.578 -10.071 1.00 92.88 104 LYS A O 1
ATOM 866 N N . ALA A 1 105 ? -2.141 -18.218 -9.081 1.00 92.06 105 ALA A N 1
ATOM 867 C CA . ALA A 1 105 ? -1.171 -19.253 -8.726 1.00 92.06 105 ALA A CA 1
ATOM 868 C C . ALA A 1 105 ? -1.551 -20.066 -7.469 1.00 92.06 105 ALA A C 1
ATOM 870 O O . ALA A 1 105 ? -0.773 -20.918 -7.047 1.00 92.06 105 ALA A O 1
ATOM 871 N N . GLY A 1 106 ? -2.709 -19.804 -6.847 1.00 92.81 106 GLY A N 1
ATOM 872 C CA . GLY A 1 106 ? -3.165 -20.521 -5.651 1.00 92.81 106 GLY A CA 1
ATOM 873 C C . GLY A 1 106 ? -2.688 -19.929 -4.322 1.00 92.81 106 GLY A C 1
ATOM 874 O O . GLY A 1 106 ? -2.781 -20.597 -3.298 1.00 92.81 106 GLY A O 1
ATOM 875 N N . LYS A 1 107 ? -2.223 -18.671 -4.311 1.00 93.19 107 LYS A N 1
ATOM 876 C CA . LYS A 1 107 ? -1.696 -17.972 -3.123 1.00 93.19 107 LYS A CA 1
ATOM 877 C C . LYS A 1 107 ? -0.507 -18.685 -2.451 1.00 93.19 107 LYS A C 1
ATOM 879 O O . LYS A 1 107 ? -0.511 -18.806 -1.223 1.00 93.19 107 LYS A O 1
ATOM 884 N N . PRO A 1 108 ? 0.516 -19.110 -3.216 1.00 93.38 108 PRO A N 1
ATOM 885 C CA . PRO A 1 108 ? 1.662 -19.806 -2.650 1.00 93.38 108 PRO A CA 1
ATOM 886 C C . PRO A 1 108 ? 2.388 -18.915 -1.634 1.00 93.38 108 PRO A C 1
ATOM 888 O O . PRO A 1 108 ? 2.506 -17.697 -1.827 1.00 93.38 108 PRO A O 1
ATOM 891 N N . GLN A 1 109 ? 2.846 -19.517 -0.542 1.00 90.44 109 GLN A N 1
ATOM 892 C CA . GLN A 1 109 ? 3.562 -18.853 0.549 1.00 90.44 109 GLN A CA 1
ATOM 893 C C . GLN A 1 109 ? 5.078 -18.996 0.437 1.00 90.44 109 GLN A C 1
ATOM 895 O O . GLN A 1 109 ? 5.809 -18.203 1.033 1.00 90.44 109 GLN A O 1
ATOM 900 N N . ASP A 1 110 ? 5.547 -19.966 -0.342 1.00 89.69 110 ASP A N 1
ATOM 901 C CA . ASP A 1 110 ? 6.960 -20.203 -0.592 1.00 89.69 110 ASP A CA 1
ATOM 902 C C . ASP A 1 110 ? 7.212 -20.756 -2.002 1.00 89.69 110 ASP A C 1
ATOM 904 O O . ASP A 1 110 ? 6.292 -20.992 -2.789 1.00 89.69 110 ASP A O 1
ATOM 908 N N . PHE A 1 111 ? 8.493 -20.928 -2.331 1.00 83.88 111 PHE A N 1
ATOM 909 C CA . PHE A 1 111 ? 8.931 -21.428 -3.633 1.00 83.88 111 PHE A CA 1
ATOM 910 C C . PHE A 1 111 ? 8.434 -22.845 -3.930 1.00 83.88 111 PHE A C 1
ATOM 912 O O . PHE A 1 111 ? 8.229 -23.182 -5.092 1.00 83.88 111 PHE A O 1
ATOM 919 N N . TRP A 1 112 ? 8.227 -23.675 -2.910 1.00 86.81 112 TRP A N 1
ATOM 920 C CA . TRP A 1 112 ? 7.814 -25.064 -3.084 1.00 86.81 112 TRP A CA 1
ATOM 921 C C . TRP A 1 112 ? 6.341 -25.159 -3.462 1.00 86.81 112 TRP A C 1
ATOM 923 O O . TRP A 1 112 ? 5.987 -25.949 -4.336 1.00 86.81 112 TRP A O 1
ATOM 933 N N . GLU A 1 113 ? 5.496 -24.324 -2.860 1.00 87.62 113 GLU A N 1
ATOM 934 C CA . GLU A 1 113 ? 4.068 -24.267 -3.177 1.00 87.62 113 GLU A CA 1
ATOM 935 C C . GLU A 1 113 ? 3.811 -23.799 -4.619 1.00 87.62 113 GLU A C 1
ATOM 937 O O . GLU A 1 113 ? 2.920 -24.329 -5.281 1.00 87.62 113 GLU A O 1
ATOM 942 N N . VAL A 1 114 ? 4.629 -22.877 -5.150 1.00 83.25 114 VAL A N 1
ATOM 943 C CA . VAL A 1 114 ? 4.526 -22.411 -6.552 1.00 83.25 114 VAL A CA 1
ATOM 944 C C . VAL A 1 114 ? 4.692 -23.561 -7.555 1.00 83.25 114 VAL A C 1
ATOM 946 O O . VAL A 1 114 ? 4.058 -23.560 -8.607 1.00 83.25 114 VAL A O 1
ATOM 949 N N . HIS A 1 115 ? 5.547 -24.542 -7.256 1.00 75.19 115 HIS A N 1
ATOM 950 C CA . HIS A 1 115 ? 5.838 -25.655 -8.165 1.00 75.19 115 HIS A CA 1
ATOM 951 C C . HIS A 1 115 ? 4.793 -26.781 -8.126 1.00 75.19 115 HIS A C 1
ATOM 953 O O . HIS A 1 115 ? 4.859 -27.685 -8.953 1.00 75.19 115 HIS A O 1
ATOM 959 N N . GLN A 1 116 ? 3.833 -26.739 -7.196 1.00 65.12 116 GLN A N 1
ATOM 960 C CA . GLN A 1 116 ? 2.747 -27.725 -7.099 1.00 65.12 116 GLN A CA 1
ATOM 961 C C . GLN A 1 116 ? 1.465 -27.283 -7.822 1.00 65.12 116 GLN A C 1
ATOM 963 O O . GLN A 1 116 ? 0.559 -28.095 -7.998 1.00 65.12 116 GLN A O 1
ATOM 968 N N . THR A 1 117 ? 1.369 -26.009 -8.219 1.00 58.53 117 THR A N 1
ATOM 969 C CA . THR A 1 117 ? 0.180 -25.420 -8.857 1.00 58.53 117 THR A CA 1
ATOM 970 C C . THR A 1 117 ? 0.301 -25.236 -10.375 1.00 58.53 117 THR A C 1
ATOM 972 O O . THR A 1 117 ? -0.616 -24.673 -10.978 1.00 58.53 117 THR A O 1
ATOM 975 N N . GLN A 1 118 ? 1.394 -25.710 -10.990 1.00 52.88 118 GLN A N 1
ATOM 976 C CA . GLN A 1 118 ? 1.622 -25.699 -12.446 1.00 52.88 118 GLN A CA 1
ATOM 977 C C . GLN A 1 118 ? 1.261 -27.025 -13.114 1.00 52.88 118 GLN A C 1
ATOM 979 O O . GLN A 1 118 ? 1.555 -28.086 -12.521 1.00 52.88 118 GLN A O 1
#

InterPro domains:
  IPR001387 Cro/C1-type, helix-turn-helix domain [PF01381] (26-74)
  IPR001387 Cro/C1-type, helix-turn-helix domain [PS50943] (25-79)
  IPR001387 Cro/C1-type, helix-turn-helix domain [SM00530] (24-79)
  IPR001387 Cro/C1-type, helix-turn-helix domain [cd00093] (23-72)
  IPR010982 Lambda repressor-like, DNA-binding domain superfamily [G3DSA:1.10.260.40] (11-81)
  IPR010982 Lambda repressor-like, DNA-binding domain superfamily [SSF47413] (19-85)

Sequence (118 aa):
METHWTERSIKDYRFRIIADFISQLEEKMDREKINRDDLAKLLDKTKGRISQLLNNPGNITFDNIVKLARALKFKVSLVAYEDNDPENKKGPINSEIFKICWEKAGKPQDFWEVHQTQ

Secondary structure (DSSP, 8-state):
----GGGS-HHHHHHHHHHHHHHHHHHHHHHHT--HHHHHHHTT--HHHHHHHHH-GGG--HHHHHHHHHHTT----------S-TT-SS-SPPHHHHHHHHHHTT--SSHHHHTT--

Foldseek 3Di:
DDADPLLVDVLSLQLVVQLLLLVVLVVLCVVVVNDLCNLCVLLVHDSVVSCCCSVPSRDDDPVNSCSSCVSSPHDDDDDDDDDPCPSCSPHDDRVVVVVVVCVLQVVDPDPVSSVVSD

Organism: NCBI:txid1070528

Radius of gyration: 16.43 Å; chains: 1; bounding box: 33×42×45 Å

pLDDT: mean 89.53, std 8.7, range [49.41, 97.12]